Protein AF-A0A1I7HZK9-F1 (afdb_monomer_lite)

pLDDT: mean 92.87, std 4.58, range [69.38, 97.75]

Foldseek 3Di:
DDDDPDVQFVKFWDPDKDKDWDWDADPVHNQKIKIKIKIWTWMWTWDCDVDVPDIDIDIDGDIDMDIWIAGNVDPDGVVRTDD

Radius of gyration: 18.71 Å; chains: 1; bounding box: 36×23×50 Å

Secondary structure (DSSP, 8-state):
----S-GGG--EE-S--EEEEEEEE-SS-TTEEEEEEEEEEEEEEEESSS-SS-PEEEEEEEEEEEEEEEETT-SSTTTTEE-

Sequence (83 aa):
MLTAENPALEFEVIGEPTYEIREELDIDR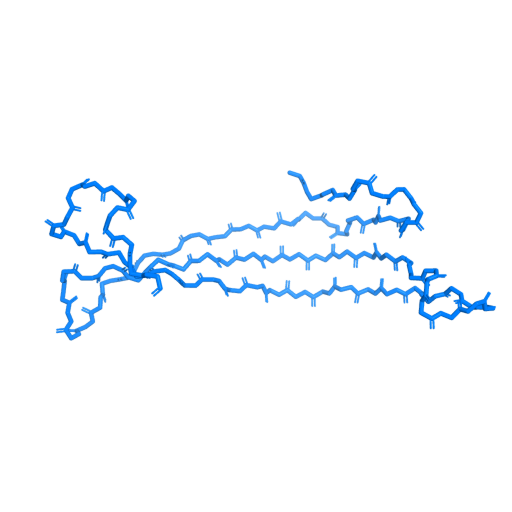PHIIKRFFTLTMEYRYKDPVSSENMVFPYRCKGTMLMQRNVSTLVPDEDQAIFW

Structure (mmCIF, N/CA/C/O backbone):
data_AF-A0A1I7HZK9-F1
#
_entry.id   AF-A0A1I7HZK9-F1
#
loop_
_atom_site.group_PDB
_atom_site.id
_atom_site.type_symbol
_atom_site.label_atom_id
_atom_site.label_alt_id
_atom_site.label_comp_id
_atom_site.label_asym_id
_atom_site.label_entity_id
_atom_site.label_seq_id
_atom_site.pdbx_PDB_ins_code
_atom_site.Cartn_x
_atom_site.Cartn_y
_atom_site.Cartn_z
_atom_site.occupancy
_atom_site.B_iso_or_equiv
_atom_site.auth_seq_id
_atom_site.auth_comp_id
_atom_site.auth_asym_id
_atom_site.auth_atom_id
_atom_site.pdbx_PDB_model_num
ATOM 1 N N . MET A 1 1 ? 5.469 -10.057 0.485 1.00 69.38 1 MET A N 1
ATOM 2 C CA . MET A 1 1 ? 6.476 -9.579 -0.488 1.00 69.38 1 MET A CA 1
ATOM 3 C C . MET A 1 1 ? 5.732 -8.992 -1.678 1.00 69.38 1 MET A C 1
ATOM 5 O O . MET A 1 1 ? 4.826 -9.650 -2.172 1.00 69.38 1 MET A O 1
ATOM 9 N N . LEU A 1 2 ? 6.042 -7.755 -2.077 1.00 88.25 2 LEU A N 1
ATOM 10 C CA . LEU A 1 2 ? 5.424 -7.106 -3.240 1.00 88.25 2 LEU A CA 1
ATOM 11 C C . LEU A 1 2 ? 5.963 -7.762 -4.522 1.00 88.25 2 LEU A C 1
ATOM 13 O O . LEU A 1 2 ? 7.177 -7.853 -4.686 1.00 88.25 2 LEU A O 1
ATOM 17 N N . THR A 1 3 ? 5.083 -8.261 -5.390 1.00 93.19 3 THR A N 1
ATOM 18 C CA . THR A 1 3 ? 5.456 -9.000 -6.609 1.00 93.19 3 THR A CA 1
ATOM 19 C C . THR A 1 3 ? 4.501 -8.667 -7.752 1.00 93.19 3 THR A C 1
ATOM 21 O O . THR A 1 3 ? 3.403 -8.165 -7.515 1.00 93.19 3 THR A O 1
ATOM 24 N N . ALA A 1 4 ? 4.929 -8.938 -8.985 1.00 94.12 4 ALA A N 1
ATOM 25 C CA . ALA A 1 4 ? 4.107 -8.810 -10.181 1.00 94.12 4 ALA A CA 1
ATOM 26 C C . ALA A 1 4 ? 4.097 -10.142 -10.938 1.00 94.12 4 ALA A C 1
ATOM 28 O O . ALA A 1 4 ? 5.145 -10.760 -11.116 1.00 94.12 4 ALA A O 1
ATOM 29 N N . GLU A 1 5 ? 2.919 -10.572 -11.393 1.00 95.12 5 GLU A N 1
ATOM 30 C CA . GLU A 1 5 ? 2.761 -11.825 -12.147 1.00 95.12 5 GLU A CA 1
ATOM 31 C C . GLU A 1 5 ? 3.259 -11.701 -13.591 1.00 95.12 5 GLU A C 1
ATOM 33 O O . GLU A 1 5 ? 3.724 -12.676 -14.176 1.00 95.12 5 GLU A O 1
ATOM 38 N N . ASN A 1 6 ? 3.172 -10.501 -14.173 1.00 92.62 6 ASN A N 1
ATOM 39 C CA . ASN A 1 6 ? 3.562 -10.257 -15.555 1.00 92.62 6 ASN A CA 1
ATOM 40 C C . ASN A 1 6 ? 5.067 -9.929 -15.660 1.00 92.62 6 ASN A C 1
ATOM 42 O O . ASN A 1 6 ? 5.468 -8.823 -15.279 1.00 92.62 6 ASN A O 1
ATOM 46 N N . PRO A 1 7 ? 5.899 -10.818 -16.238 1.00 90.88 7 PRO A N 1
ATOM 47 C CA . PRO A 1 7 ? 7.335 -10.580 -16.365 1.00 90.88 7 PRO A CA 1
ATOM 48 C C . PRO A 1 7 ? 7.682 -9.444 -17.341 1.00 90.88 7 PRO A C 1
ATOM 50 O O . PRO A 1 7 ? 8.747 -8.846 -17.210 1.00 90.88 7 PRO A O 1
ATOM 53 N N . ALA A 1 8 ? 6.797 -9.100 -18.287 1.00 91.25 8 ALA A N 1
ATOM 54 C CA . ALA A 1 8 ? 7.042 -8.038 -19.270 1.00 91.25 8 ALA A CA 1
ATOM 55 C C . ALA A 1 8 ? 7.129 -6.634 -18.645 1.00 91.25 8 ALA A C 1
ATOM 57 O O . ALA A 1 8 ? 7.632 -5.709 -19.275 1.00 91.25 8 ALA A O 1
ATOM 58 N N . LEU A 1 9 ? 6.653 -6.478 -17.406 1.00 92.62 9 LEU A N 1
ATOM 59 C CA . LEU A 1 9 ? 6.731 -5.222 -16.665 1.00 92.62 9 LEU A CA 1
ATOM 60 C C . LEU A 1 9 ? 8.137 -4.926 -16.135 1.00 92.62 9 LEU A C 1
ATOM 62 O O . LEU A 1 9 ? 8.362 -3.811 -15.671 1.00 92.62 9 LEU A O 1
ATOM 66 N N . GLU A 1 10 ? 9.057 -5.901 -16.153 1.00 93.56 10 GLU A N 1
ATOM 67 C CA . GLU A 1 10 ? 10.384 -5.785 -15.526 1.00 93.56 10 GLU A CA 1
ATOM 68 C C . GLU A 1 10 ? 10.290 -5.166 -14.118 1.00 93.56 10 GLU A C 1
ATOM 70 O O . GLU A 1 10 ? 10.962 -4.190 -13.782 1.00 93.56 10 GLU A O 1
ATOM 75 N N . PHE A 1 11 ? 9.356 -5.694 -13.326 1.00 95.94 11 PHE A N 1
ATOM 76 C CA . PHE A 1 11 ? 8.989 -5.126 -12.038 1.00 95.94 11 PHE A CA 1
ATOM 77 C C . PHE A 1 11 ? 10.120 -5.284 -11.017 1.00 95.94 11 PHE A C 1
ATOM 79 O O . PHE A 1 11 ? 10.591 -6.392 -10.761 1.00 95.94 11 PHE A O 1
ATOM 86 N N . GLU A 1 12 ? 10.508 -4.177 -10.389 1.00 96.50 12 GLU A N 1
ATOM 87 C CA . GLU A 1 12 ? 11.576 -4.126 -9.393 1.00 96.50 12 GLU A CA 1
ATOM 88 C C . GLU A 1 12 ? 11.093 -3.382 -8.145 1.00 96.50 12 GLU A C 1
ATOM 90 O O . GLU A 1 12 ? 10.674 -2.223 -8.211 1.00 96.50 12 GLU A O 1
ATOM 95 N N . VAL A 1 13 ? 11.181 -4.035 -6.987 1.00 96.19 13 VAL A N 1
ATOM 96 C CA . VAL A 1 13 ? 10.919 -3.399 -5.690 1.00 96.19 13 VAL A CA 1
ATOM 97 C C . VAL A 1 13 ? 12.175 -2.674 -5.224 1.00 96.19 13 VAL A C 1
ATOM 99 O O . VAL A 1 13 ? 13.264 -3.244 -5.233 1.00 96.19 13 VAL A O 1
ATOM 102 N N . ILE A 1 14 ? 12.022 -1.427 -4.779 1.00 96.44 14 ILE A N 1
ATOM 103 C CA . ILE A 1 14 ? 13.121 -0.614 -4.258 1.00 96.44 14 ILE A CA 1
ATOM 104 C C . ILE A 1 14 ? 12.987 -0.512 -2.743 1.00 96.44 14 ILE A C 1
ATOM 106 O O . ILE A 1 14 ? 12.026 0.058 -2.229 1.00 96.44 14 ILE A O 1
ATOM 110 N N . GLY A 1 15 ? 13.995 -1.011 -2.031 1.00 93.88 15 GLY A N 1
ATOM 111 C CA . GLY A 1 15 ? 13.973 -1.062 -0.572 1.00 93.88 15 GLY A CA 1
ATOM 112 C C . GLY A 1 15 ? 12.968 -2.087 -0.044 1.00 93.88 15 GLY A C 1
ATOM 113 O O . GLY A 1 15 ? 12.575 -3.016 -0.748 1.00 93.88 15 GLY A O 1
ATOM 114 N N . GLU A 1 16 ? 12.568 -1.921 1.213 1.00 94.75 16 GLU A N 1
ATOM 115 C CA . GLU A 1 16 ? 11.618 -2.806 1.884 1.00 94.75 16 GLU A CA 1
ATOM 116 C C . GLU A 1 16 ? 10.272 -2.085 2.067 1.00 94.75 16 GLU A C 1
ATOM 118 O O . GLU A 1 16 ? 10.213 -1.082 2.784 1.00 94.75 16 GLU A O 1
ATOM 123 N N . PRO A 1 17 ? 9.190 -2.545 1.411 1.00 95.19 17 PRO A N 1
ATOM 124 C CA . PRO A 1 17 ? 7.853 -2.010 1.639 1.00 95.19 17 PRO A CA 1
ATOM 125 C C . PRO A 1 17 ? 7.401 -2.246 3.082 1.00 95.19 17 PRO A C 1
ATOM 127 O O . PRO A 1 17 ? 7.575 -3.341 3.616 1.00 95.19 17 PRO A O 1
ATOM 130 N N . THR A 1 18 ? 6.758 -1.251 3.688 1.00 96.12 18 THR A N 1
ATOM 131 C CA . THR A 1 18 ? 6.275 -1.322 5.073 1.00 96.12 18 THR A CA 1
ATOM 132 C C . THR A 1 18 ? 4.776 -1.095 5.144 1.00 96.12 18 THR A C 1
ATOM 134 O O . THR A 1 18 ? 4.203 -0.374 4.326 1.00 96.12 18 THR A O 1
ATOM 137 N N . TYR A 1 19 ? 4.127 -1.705 6.134 1.00 95.88 19 TYR A N 1
ATOM 138 C CA . TYR A 1 19 ? 2.715 -1.476 6.410 1.00 95.88 19 TYR A CA 1
ATOM 139 C C . TYR A 1 19 ? 2.492 -1.165 7.888 1.00 95.88 19 TYR A C 1
ATOM 141 O O . TYR A 1 19 ? 3.236 -1.625 8.753 1.00 95.88 19 TYR A O 1
ATOM 149 N N . GLU A 1 20 ? 1.451 -0.392 8.164 1.00 96.81 20 GLU A N 1
ATOM 150 C CA . GLU A 1 20 ? 1.012 -0.045 9.509 1.00 96.81 20 GLU A CA 1
ATOM 151 C C . GLU A 1 20 ? -0.511 -0.138 9.589 1.00 96.81 20 GLU A C 1
ATOM 153 O O . GLU A 1 20 ? -1.215 0.279 8.666 1.00 96.81 20 GLU A O 1
ATOM 158 N N . ILE A 1 21 ? -1.013 -0.679 10.699 1.00 97.00 21 ILE A N 1
ATOM 159 C CA . ILE A 1 21 ? -2.441 -0.725 11.010 1.00 97.00 21 ILE A CA 1
ATOM 160 C C . ILE A 1 21 ? -2.673 0.137 12.245 1.00 97.00 21 ILE A C 1
ATOM 162 O O . ILE A 1 21 ? -2.013 -0.057 13.265 1.00 97.00 21 ILE A O 1
ATOM 166 N N . ARG A 1 22 ? -3.611 1.079 12.153 1.00 96.94 22 ARG A N 1
ATOM 167 C CA . ARG A 1 22 ? -4.054 1.903 13.282 1.00 96.94 22 ARG A CA 1
ATOM 168 C C . ARG A 1 22 ? -5.550 1.777 13.467 1.00 96.94 22 ARG A C 1
ATOM 170 O O . ARG A 1 22 ? -6.288 1.677 12.491 1.00 96.94 22 ARG A O 1
ATOM 177 N N . GLU A 1 23 ? -5.986 1.816 14.714 1.00 95.94 23 GLU A N 1
ATOM 178 C CA . GLU A 1 23 ? -7.397 1.811 15.073 1.00 95.94 23 GLU A CA 1
ATOM 179 C C . GLU A 1 23 ? -7.700 2.994 15.976 1.00 95.94 23 GLU A C 1
ATOM 181 O O . GLU A 1 23 ? -6.980 3.257 16.939 1.00 95.94 23 GLU A O 1
ATOM 186 N N . GLU A 1 24 ? -8.775 3.702 15.657 1.00 95.31 24 GLU A N 1
ATOM 187 C CA . GLU A 1 24 ? -9.252 4.845 16.422 1.00 95.31 24 GLU A CA 1
ATOM 188 C C . GLU A 1 24 ? -10.765 4.733 16.599 1.00 95.31 24 GLU A C 1
ATOM 190 O O . GLU A 1 24 ? -11.482 4.336 15.679 1.00 95.31 24 GLU A O 1
ATOM 195 N N . LEU A 1 25 ? -11.270 5.082 17.782 1.00 94.00 25 LEU A N 1
ATOM 196 C CA . LEU A 1 25 ? -12.711 5.181 18.007 1.00 94.00 25 LEU A CA 1
ATOM 197 C C . LEU A 1 25 ? -13.244 6.450 17.342 1.00 94.00 25 LEU A C 1
ATOM 199 O O . LEU A 1 25 ? -12.641 7.520 17.447 1.00 94.00 25 LEU A O 1
ATOM 203 N N . ASP A 1 26 ? -14.388 6.343 16.672 1.00 92.44 26 ASP A N 1
ATOM 204 C CA . ASP A 1 26 ? -15.072 7.518 16.150 1.00 92.44 26 ASP A CA 1
ATOM 205 C C . ASP A 1 26 ? -15.617 8.381 17.303 1.00 92.44 26 ASP A C 1
ATOM 207 O O . ASP A 1 26 ? -16.246 7.878 18.237 1.00 92.44 26 ASP A O 1
ATOM 211 N N . ILE A 1 27 ? -15.350 9.690 17.236 1.00 91.81 27 ILE A N 1
ATOM 212 C CA . ILE A 1 27 ? -15.682 10.656 18.294 1.00 91.81 27 ILE A CA 1
ATOM 213 C C . ILE A 1 27 ? -17.203 10.801 18.449 1.00 91.81 27 ILE A C 1
ATOM 215 O O . ILE A 1 27 ? -17.696 10.905 19.571 1.00 91.81 27 ILE A O 1
ATOM 219 N N . ASP A 1 28 ? -17.946 10.775 17.340 1.00 92.94 28 ASP A N 1
ATOM 220 C CA . ASP A 1 28 ? -19.400 10.947 17.338 1.00 92.94 28 ASP A CA 1
ATOM 221 C C . ASP A 1 28 ? -20.125 9.617 17.590 1.00 92.94 28 ASP A C 1
ATOM 223 O O . ASP A 1 28 ? -21.241 9.582 18.115 1.00 92.94 28 ASP A O 1
ATOM 227 N N . ARG A 1 29 ? -19.501 8.497 17.205 1.00 91.12 29 ARG A N 1
ATOM 228 C CA . ARG A 1 29 ? -20.057 7.144 17.297 1.00 91.12 29 ARG A CA 1
ATOM 229 C C . ARG A 1 29 ? -19.050 6.189 17.948 1.00 91.12 29 ARG A C 1
ATOM 231 O O . ARG A 1 29 ? -18.406 5.420 17.241 1.00 91.12 29 ARG A O 1
ATOM 238 N N . PRO A 1 30 ? -19.000 6.105 19.291 1.00 91.31 30 PRO A N 1
ATOM 239 C CA . PRO A 1 30 ? -18.027 5.271 20.013 1.00 91.31 30 PRO A CA 1
ATOM 240 C C . PRO A 1 30 ? -18.099 3.765 19.717 1.00 91.31 30 PRO A C 1
ATOM 242 O O . PRO A 1 30 ? -17.211 3.010 20.093 1.00 91.31 30 PRO A O 1
ATOM 245 N N . HIS A 1 31 ? -19.173 3.308 19.073 1.00 91.19 31 HIS A N 1
ATOM 246 C CA . HIS A 1 31 ? -19.340 1.928 18.625 1.00 91.19 31 HIS A CA 1
ATOM 247 C C . HIS A 1 31 ? -18.771 1.676 17.218 1.00 91.19 31 HIS A C 1
ATOM 249 O O . HIS A 1 31 ? -18.971 0.599 16.661 1.00 91.19 31 HIS A O 1
ATOM 255 N N . ILE A 1 32 ? -18.116 2.668 16.612 1.00 93.56 32 ILE A N 1
ATOM 256 C CA . ILE A 1 32 ? -17.437 2.548 15.327 1.00 93.56 32 ILE A CA 1
ATOM 257 C C . ILE A 1 32 ? -15.937 2.690 15.556 1.00 93.56 32 ILE A C 1
ATOM 259 O O . ILE A 1 32 ? -15.463 3.696 16.081 1.00 93.56 32 ILE A O 1
ATOM 263 N N . ILE A 1 33 ? -15.192 1.690 15.103 1.00 95.44 33 ILE A N 1
ATOM 264 C CA . ILE A 1 33 ? -13.738 1.730 14.991 1.00 95.44 33 ILE A CA 1
ATOM 265 C C . ILE A 1 33 ? -13.386 2.133 13.559 1.00 95.44 33 ILE A C 1
ATOM 267 O O . ILE A 1 33 ? -13.812 1.492 12.596 1.00 95.44 33 ILE A O 1
ATOM 271 N N . LYS A 1 34 ? -12.586 3.188 13.411 1.00 95.94 34 LYS A N 1
ATOM 272 C CA . LYS A 1 34 ? -11.889 3.533 12.171 1.00 95.94 34 LYS A CA 1
ATOM 273 C C . LYS A 1 34 ? -10.575 2.771 12.142 1.00 95.94 34 LYS A C 1
ATOM 275 O O . LYS A 1 34 ? -9.668 3.065 12.917 1.00 95.94 34 LYS A O 1
ATOM 280 N N . ARG A 1 35 ? -10.471 1.794 11.248 1.00 96.19 35 ARG A N 1
ATOM 281 C CA . ARG A 1 35 ? -9.245 1.036 11.000 1.00 96.19 35 ARG A CA 1
ATOM 282 C C . ARG A 1 35 ? -8.547 1.599 9.769 1.00 96.19 35 ARG A C 1
ATOM 284 O O . ARG A 1 35 ? -9.109 1.579 8.675 1.00 96.19 35 ARG A O 1
ATOM 291 N N . PHE A 1 36 ? -7.328 2.086 9.946 1.00 97.06 36 PHE A N 1
ATOM 292 C CA . PHE A 1 36 ? -6.474 2.617 8.892 1.00 97.06 36 PHE A CA 1
ATOM 293 C C . PHE A 1 36 ? -5.375 1.618 8.553 1.00 97.06 36 PHE A C 1
ATOM 295 O O . PHE A 1 36 ? -4.674 1.141 9.441 1.00 97.06 36 PHE A O 1
ATOM 302 N N . PHE A 1 37 ? -5.202 1.346 7.266 1.00 96.88 37 PHE A N 1
ATOM 303 C CA . PHE A 1 37 ? -4.100 0.569 6.717 1.00 96.88 37 PHE A CA 1
ATOM 304 C C . PHE A 1 37 ? -3.230 1.504 5.889 1.00 96.88 37 PHE A C 1
ATOM 306 O O . PHE A 1 3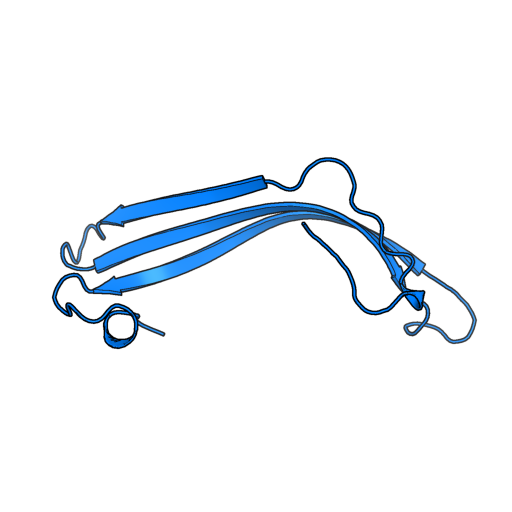7 ? -3.668 2.022 4.860 1.00 96.88 37 PHE A O 1
ATOM 313 N N . THR A 1 38 ? -2.002 1.717 6.337 1.00 97.31 38 THR A N 1
ATOM 314 C CA . THR A 1 38 ? -1.022 2.565 5.664 1.00 97.31 38 THR A CA 1
ATOM 315 C C . THR A 1 38 ? 0.031 1.670 5.033 1.00 97.31 38 TH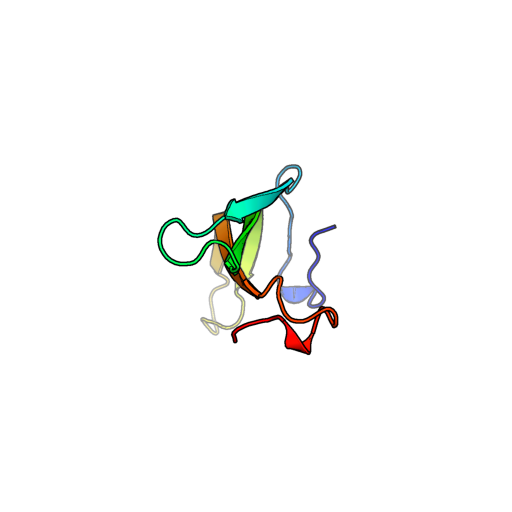R A C 1
ATOM 317 O O . THR A 1 38 ? 0.722 0.953 5.748 1.00 97.31 38 THR A O 1
ATOM 320 N N . LEU A 1 39 ? 0.174 1.705 3.711 1.00 96.88 39 LEU A N 1
ATOM 321 C CA . LEU A 1 39 ? 1.183 0.952 2.964 1.00 96.88 39 LEU A CA 1
ATOM 322 C C . LEU A 1 39 ? 2.171 1.928 2.330 1.00 96.88 39 LEU A C 1
ATOM 324 O O . LEU A 1 39 ? 1.779 2.744 1.501 1.00 96.88 39 LEU A O 1
ATOM 328 N N . THR A 1 40 ? 3.447 1.839 2.692 1.00 96.88 40 THR A N 1
ATOM 329 C CA . THR A 1 40 ? 4.522 2.637 2.091 1.00 96.88 40 THR A CA 1
ATOM 330 C C . THR A 1 40 ? 5.376 1.748 1.206 1.00 96.88 40 THR A C 1
ATOM 332 O O . THR A 1 40 ? 5.876 0.712 1.641 1.00 96.88 40 THR A O 1
ATOM 335 N N . MET A 1 41 ? 5.538 2.146 -0.053 1.00 96.81 41 MET A N 1
ATOM 336 C CA . MET A 1 41 ? 6.251 1.343 -1.037 1.00 96.81 41 MET A CA 1
ATOM 337 C C . MET A 1 41 ? 6.943 2.202 -2.086 1.00 96.81 41 MET A C 1
ATOM 339 O O . MET A 1 41 ? 6.527 3.319 -2.415 1.00 96.81 41 MET A O 1
ATOM 343 N N . GLU A 1 42 ? 8.003 1.632 -2.638 1.00 97.75 42 GLU A N 1
ATOM 344 C CA . GLU A 1 42 ? 8.733 2.192 -3.755 1.00 97.75 42 GLU A CA 1
ATOM 345 C C . GLU A 1 42 ? 9.052 1.074 -4.752 1.00 97.75 42 GLU A C 1
ATOM 347 O O . GLU A 1 42 ? 9.559 0.020 -4.372 1.00 97.75 42 GLU A O 1
ATOM 352 N N . TYR A 1 43 ? 8.723 1.274 -6.025 1.00 96.81 43 TYR A N 1
ATOM 353 C CA . TYR A 1 43 ? 8.970 0.288 -7.075 1.00 96.81 43 TYR A CA 1
ATOM 354 C C . TYR A 1 43 ? 9.173 0.948 -8.437 1.00 96.81 43 TYR A C 1
ATOM 356 O O . TYR A 1 43 ? 8.841 2.120 -8.652 1.00 96.81 43 TYR A O 1
ATOM 364 N N . ARG A 1 44 ? 9.726 0.180 -9.373 1.00 96.94 44 ARG A N 1
ATOM 365 C CA . ARG A 1 44 ? 9.832 0.530 -10.788 1.00 96.94 44 ARG A CA 1
ATOM 366 C C . ARG A 1 44 ? 9.164 -0.528 -11.646 1.00 96.94 44 ARG A C 1
ATOM 368 O O . ARG A 1 44 ? 9.140 -1.703 -11.290 1.00 96.94 44 ARG A O 1
ATOM 375 N N . TYR A 1 45 ? 8.629 -0.084 -12.772 1.00 96.56 45 TYR A N 1
ATOM 376 C CA . TYR A 1 45 ? 8.131 -0.959 -13.824 1.00 96.56 45 TYR A CA 1
ATOM 377 C C . TYR A 1 45 ? 8.304 -0.279 -15.180 1.00 96.56 45 TYR A C 1
ATOM 379 O O . TYR A 1 45 ? 8.452 0.944 -15.266 1.00 96.56 45 TYR A O 1
ATOM 387 N N . LYS A 1 46 ? 8.286 -1.076 -16.239 1.00 94.94 46 LYS A N 1
ATOM 388 C CA . LYS A 1 46 ? 8.234 -0.616 -17.620 1.00 94.94 46 LYS A CA 1
ATOM 389 C C . LYS A 1 46 ? 6.826 -0.803 -18.163 1.00 94.94 46 LYS A C 1
ATOM 391 O O . LYS A 1 46 ? 6.220 -1.852 -17.967 1.00 94.94 46 LYS A O 1
ATOM 396 N N . ASP A 1 47 ? 6.331 0.209 -18.857 1.00 91.69 47 ASP A N 1
ATOM 397 C CA . ASP A 1 47 ? 5.079 0.160 -19.600 1.00 91.69 47 ASP A CA 1
ATOM 398 C C . ASP A 1 47 ? 5.376 -0.033 -21.096 1.00 91.69 47 ASP A C 1
ATOM 400 O O . ASP A 1 47 ? 5.856 0.905 -21.746 1.00 91.69 47 ASP A O 1
ATOM 404 N N . PRO A 1 48 ? 5.136 -1.241 -21.638 1.00 86.62 48 PRO A N 1
ATOM 405 C CA . PRO A 1 48 ? 5.316 -1.533 -23.053 1.00 86.62 48 PRO A CA 1
ATOM 406 C C . PRO A 1 48 ? 4.034 -1.362 -23.884 1.00 86.62 48 PRO A C 1
ATOM 408 O O . PRO A 1 48 ? 4.078 -1.616 -25.083 1.00 86.62 48 PRO A O 1
ATOM 411 N N . VAL A 1 49 ? 2.889 -1.011 -23.279 1.00 88.75 49 VAL A N 1
ATOM 412 C CA . VAL A 1 49 ? 1.581 -1.009 -23.966 1.00 88.75 49 VAL A CA 1
ATOM 413 C C . VAL A 1 49 ? 1.048 0.386 -24.265 1.00 88.75 49 VAL A C 1
ATOM 415 O O . VAL A 1 49 ? 0.281 0.545 -25.210 1.00 88.75 49 VAL A O 1
ATOM 418 N N . SER A 1 50 ? 1.464 1.408 -23.515 1.00 87.19 50 SER A N 1
ATOM 419 C CA . SER A 1 50 ? 1.009 2.785 -23.756 1.00 87.19 50 SER A CA 1
ATOM 420 C C . SER A 1 50 ? 1.497 3.384 -25.085 1.00 87.19 50 SER A C 1
ATOM 422 O O . SER A 1 50 ? 0.960 4.397 -25.533 1.00 87.19 50 SER A O 1
ATOM 424 N N . SER A 1 51 ? 2.500 2.789 -25.741 1.00 85.62 51 SER A N 1
ATOM 425 C CA . SER A 1 51 ? 2.940 3.171 -27.089 1.00 85.62 51 SER A CA 1
ATOM 426 C C . SER A 1 51 ? 3.510 1.976 -27.850 1.00 85.62 51 SER A C 1
ATOM 428 O O . SER A 1 51 ? 4.280 1.200 -27.298 1.00 85.62 51 SER A O 1
ATOM 430 N N . GLU A 1 52 ? 3.195 1.872 -29.143 1.00 80.25 52 GLU A N 1
ATOM 431 C CA . GLU A 1 52 ? 3.687 0.794 -30.019 1.00 80.25 52 GLU A CA 1
ATOM 432 C C . GLU A 1 52 ? 5.208 0.846 -30.257 1.00 80.25 52 GLU A C 1
ATOM 434 O O . GLU A 1 52 ? 5.823 -0.183 -30.526 1.00 80.25 52 GLU A O 1
ATOM 439 N N . ASN A 1 53 ? 5.831 2.025 -30.128 1.00 86.12 53 ASN A N 1
ATOM 440 C CA . ASN A 1 53 ? 7.237 2.245 -30.497 1.00 86.12 53 ASN A CA 1
ATOM 441 C C . ASN A 1 53 ? 8.142 2.649 -29.326 1.00 86.12 53 ASN A C 1
ATOM 443 O O . ASN A 1 53 ? 9.337 2.875 -29.531 1.00 86.12 53 ASN A O 1
ATOM 447 N N . MET A 1 54 ? 7.606 2.791 -28.113 1.00 86.88 54 MET A N 1
ATOM 448 C CA . MET A 1 54 ? 8.368 3.298 -26.975 1.00 86.88 54 MET A CA 1
ATOM 449 C C . MET A 1 54 ? 7.948 2.621 -25.674 1.00 86.88 54 MET A C 1
ATOM 451 O O . MET A 1 54 ? 6.769 2.549 -25.350 1.00 86.88 54 MET A O 1
ATOM 455 N N . VAL A 1 55 ? 8.945 2.179 -24.908 1.00 89.25 55 VAL A N 1
ATOM 456 C CA . VAL A 1 55 ? 8.758 1.622 -23.566 1.00 89.25 55 VAL A CA 1
ATOM 457 C C . VAL A 1 55 ? 9.021 2.715 -22.538 1.00 89.25 55 VAL A C 1
ATOM 459 O O . VAL A 1 55 ? 10.107 3.302 -22.522 1.00 89.25 55 VAL A O 1
ATOM 462 N N . PHE A 1 56 ? 8.049 2.977 -21.664 1.00 91.44 56 PHE A N 1
ATOM 463 C CA . PHE A 1 56 ? 8.162 4.017 -20.641 1.00 91.44 56 PHE A CA 1
ATOM 464 C C . PHE A 1 56 ? 8.581 3.421 -19.291 1.00 91.44 56 PHE A C 1
ATOM 466 O O . PHE A 1 56 ? 7.839 2.619 -18.725 1.00 91.44 56 PHE A O 1
ATOM 473 N N . PRO A 1 57 ? 9.750 3.792 -18.736 1.00 94.19 57 PRO A N 1
ATOM 474 C CA . PRO A 1 57 ? 10.114 3.409 -17.380 1.00 94.19 57 PRO A CA 1
ATOM 475 C C . PRO A 1 57 ? 9.442 4.338 -16.360 1.00 94.19 57 PRO A C 1
ATOM 477 O O . PRO A 1 57 ? 9.629 5.556 -16.391 1.00 94.19 57 PRO A O 1
ATOM 480 N N . TYR A 1 58 ? 8.720 3.759 -15.406 1.00 95.88 58 TYR A N 1
ATOM 481 C CA . TYR A 1 58 ? 8.091 4.472 -14.300 1.00 95.88 58 TYR A CA 1
ATOM 482 C C . TYR A 1 58 ? 8.749 4.124 -12.968 1.00 95.88 58 TYR A C 1
ATOM 484 O O . TYR A 1 58 ? 9.194 3.000 -12.735 1.00 95.88 58 TYR A O 1
ATOM 492 N N . ARG A 1 59 ? 8.782 5.108 -12.065 1.00 96.81 59 ARG A N 1
ATOM 493 C CA . ARG A 1 59 ? 9.145 4.931 -10.656 1.00 96.81 59 ARG A CA 1
ATOM 494 C C . ARG A 1 59 ? 7.994 5.436 -9.805 1.00 96.81 59 ARG A C 1
ATOM 496 O O . ARG A 1 59 ? 7.696 6.627 -9.809 1.00 96.81 59 ARG A O 1
ATOM 503 N N . CYS A 1 60 ? 7.387 4.532 -9.057 1.00 96.44 60 CYS A N 1
ATOM 504 C CA . CYS A 1 60 ? 6.313 4.838 -8.133 1.00 96.44 60 CYS A CA 1
ATOM 505 C C . CYS A 1 60 ? 6.889 4.862 -6.724 1.00 96.44 60 CYS A C 1
ATOM 507 O O . CYS A 1 60 ? 7.504 3.895 -6.284 1.00 96.44 60 CYS A O 1
ATOM 509 N N . LYS A 1 61 ? 6.703 5.979 -6.024 1.00 97.44 61 LYS A N 1
ATOM 510 C CA . LYS A 1 61 ? 7.136 6.154 -4.641 1.00 97.44 61 LYS A CA 1
ATOM 511 C C . LYS A 1 61 ? 6.036 6.848 -3.869 1.00 97.44 61 LYS A C 1
ATOM 513 O O . LYS A 1 61 ? 5.644 7.952 -4.241 1.00 97.44 61 LYS A O 1
ATOM 518 N N . GLY A 1 62 ? 5.588 6.242 -2.781 1.00 96.00 62 GLY A N 1
ATOM 519 C CA . GLY A 1 62 ? 4.655 6.916 -1.899 1.00 96.00 62 GLY A CA 1
ATOM 520 C C . GLY A 1 62 ? 3.997 5.998 -0.892 1.00 96.00 62 GLY A C 1
ATOM 521 O O . GLY A 1 62 ? 4.434 4.873 -0.644 1.00 96.00 62 GLY A O 1
ATOM 522 N N . THR A 1 63 ? 2.921 6.530 -0.333 1.00 96.44 63 THR A N 1
ATOM 523 C CA . THR A 1 63 ? 2.123 5.887 0.698 1.00 96.44 63 THR A CA 1
ATOM 524 C C . THR A 1 63 ? 0.677 5.814 0.227 1.00 96.44 63 THR A C 1
ATOM 526 O O . THR A 1 63 ? 0.142 6.788 -0.300 1.00 96.44 63 THR A O 1
ATOM 529 N N . MET A 1 64 ? 0.048 4.659 0.415 1.00 96.31 64 MET A N 1
ATOM 530 C CA . MET A 1 64 ? -1.381 4.446 0.211 1.00 96.31 64 MET A CA 1
ATOM 531 C C . MET A 1 64 ? -2.054 4.273 1.567 1.00 96.31 64 MET A C 1
ATOM 533 O O . MET A 1 64 ? -1.517 3.596 2.442 1.00 96.31 64 MET A O 1
ATOM 537 N N . LEU A 1 65 ? -3.230 4.872 1.726 1.00 96.50 65 LEU A N 1
ATOM 538 C CA . LEU A 1 65 ? -4.043 4.779 2.931 1.00 96.50 65 LEU A CA 1
ATOM 539 C C . LEU A 1 65 ? -5.395 4.164 2.568 1.00 96.50 65 LEU A C 1
ATOM 541 O O . LEU A 1 65 ? -6.072 4.654 1.667 1.00 96.50 65 LEU A O 1
ATOM 545 N N . MET A 1 66 ? -5.802 3.129 3.293 1.00 96.62 66 MET A N 1
ATOM 546 C CA . MET A 1 66 ? -7.149 2.568 3.234 1.00 96.62 66 MET A CA 1
ATOM 547 C C . MET A 1 66 ? -7.810 2.714 4.603 1.00 96.62 66 MET A C 1
ATOM 54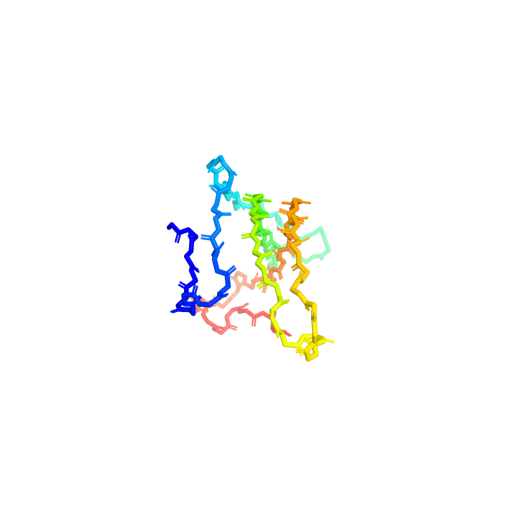9 O O . MET A 1 66 ? -7.228 2.324 5.610 1.00 96.62 66 MET A O 1
ATOM 553 N N . GLN A 1 67 ? -9.032 3.244 4.640 1.00 95.00 67 GLN A N 1
ATOM 554 C CA . GLN A 1 67 ? -9.847 3.301 5.853 1.00 95.00 67 GLN A CA 1
ATOM 555 C C . GLN A 1 67 ? -10.998 2.303 5.744 1.00 95.00 67 GLN A C 1
ATOM 557 O O . GLN A 1 67 ? -11.655 2.213 4.707 1.00 95.00 67 GLN A O 1
ATOM 562 N N . ARG A 1 68 ? -11.272 1.593 6.836 1.00 95.19 68 ARG A N 1
ATOM 563 C CA . ARG A 1 68 ? -12.464 0.767 7.008 1.00 95.19 68 ARG A CA 1
ATOM 564 C C . ARG A 1 68 ? -13.144 1.107 8.326 1.00 95.19 68 ARG A C 1
ATOM 566 O O . ARG A 1 68 ? -12.481 1.204 9.354 1.00 95.19 68 ARG A O 1
ATOM 573 N N . ASN A 1 69 ? -14.460 1.276 8.289 1.00 94.38 69 ASN A N 1
ATOM 574 C CA . ASN A 1 69 ? -15.267 1.517 9.481 1.00 94.38 69 ASN A CA 1
ATOM 575 C C . ASN A 1 69 ? -15.871 0.188 9.945 1.00 94.38 69 ASN A C 1
ATOM 577 O O . ASN A 1 69 ? -16.508 -0.502 9.149 1.00 94.38 69 ASN A O 1
ATOM 581 N N . VAL A 1 70 ? -15.672 -0.161 11.215 1.00 93.88 70 VAL A N 1
ATOM 582 C CA . VAL A 1 70 ? -16.095 -1.439 11.807 1.00 93.88 70 VAL A CA 1
ATOM 583 C C . VAL A 1 70 ? -17.011 -1.171 12.996 1.00 93.88 70 VAL A C 1
ATOM 585 O O . VAL A 1 70 ? -16.652 -0.404 13.888 1.00 93.88 70 VAL A O 1
ATOM 588 N N . SER A 1 71 ? -18.192 -1.786 13.021 1.00 92.75 71 SER A N 1
ATOM 589 C CA . SER A 1 71 ? -19.107 -1.714 14.162 1.00 92.75 71 SER A CA 1
ATOM 590 C C . 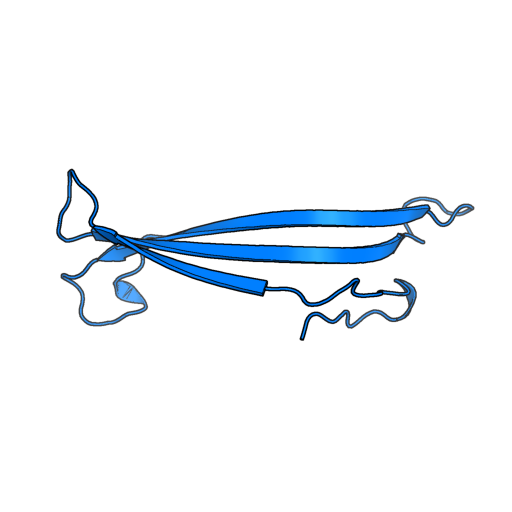SER A 1 71 ? -18.687 -2.671 15.277 1.00 92.75 71 SER A C 1
ATOM 592 O O . SER A 1 71 ? -18.566 -3.867 15.047 1.00 92.75 71 SER A O 1
ATOM 594 N N . THR A 1 72 ? -18.557 -2.187 16.511 1.00 90.81 72 THR A N 1
ATOM 595 C CA . THR A 1 72 ? -18.306 -3.036 17.691 1.00 90.81 72 THR A CA 1
ATOM 596 C C . THR A 1 72 ? -19.563 -3.733 18.216 1.00 90.81 72 THR A C 1
ATOM 598 O O . THR A 1 72 ? -19.476 -4.558 19.122 1.00 90.81 72 THR A O 1
ATOM 601 N N . LEU A 1 73 ? -20.741 -3.405 17.670 1.00 91.06 73 LEU A N 1
ATOM 602 C CA . LEU A 1 73 ? -22.023 -4.003 18.066 1.00 91.06 73 LEU A CA 1
ATOM 603 C C . LEU A 1 73 ? -22.307 -5.322 17.344 1.00 91.06 73 LEU A C 1
ATOM 605 O O . LEU A 1 73 ? -23.161 -6.089 17.786 1.00 91.06 73 LEU A O 1
ATOM 609 N N . VAL A 1 74 ? -21.620 -5.570 16.229 1.00 91.38 74 VAL A N 1
ATOM 610 C CA . VAL A 1 74 ? -21.771 -6.783 15.429 1.00 91.38 74 VAL A CA 1
ATOM 611 C C . VAL A 1 74 ? -20.558 -7.675 15.711 1.00 91.38 74 VAL A C 1
ATOM 613 O O . VAL A 1 74 ? -19.437 -7.257 15.439 1.00 91.38 74 VAL A O 1
ATOM 616 N N . PRO A 1 75 ? -20.746 -8.876 16.289 1.00 86.75 75 PRO A N 1
ATOM 617 C CA . PRO A 1 75 ? -19.631 -9.749 16.666 1.00 86.75 75 PRO A CA 1
ATOM 618 C C . PRO A 1 75 ? -18.974 -10.441 15.466 1.00 86.75 75 PRO A C 1
ATOM 620 O O . PRO A 1 75 ? -17.838 -10.891 15.567 1.00 86.75 75 PRO A O 1
ATOM 623 N N . ASP A 1 76 ? -19.697 -10.561 14.353 1.00 92.94 76 ASP A N 1
ATOM 624 C CA . ASP A 1 76 ? -19.188 -11.124 13.108 1.00 92.94 76 ASP A CA 1
ATOM 625 C C . ASP A 1 76 ? -18.387 -10.063 12.344 1.00 92.94 76 ASP A C 1
ATOM 627 O O . ASP A 1 76 ? -18.924 -9.011 11.993 1.00 92.94 76 ASP A O 1
ATOM 631 N N . GLU A 1 77 ? -17.100 -10.328 12.108 1.00 85.12 77 GLU A N 1
ATOM 632 C CA . GLU A 1 77 ? -16.171 -9.337 11.551 1.00 85.12 77 GLU A CA 1
ATOM 633 C C . GLU A 1 77 ? -16.564 -8.876 10.143 1.00 85.12 77 GLU A C 1
ATOM 635 O O . GLU A 1 77 ? -16.429 -7.692 9.843 1.00 85.12 77 GLU A O 1
ATOM 640 N N . ASP A 1 78 ? -17.091 -9.770 9.301 1.00 88.75 78 ASP A N 1
ATOM 641 C CA . ASP A 1 78 ? -17.474 -9.442 7.924 1.00 88.75 78 ASP A CA 1
ATOM 642 C C . ASP A 1 78 ? -18.754 -8.594 7.873 1.00 88.75 78 ASP A C 1
ATOM 644 O O . ASP A 1 78 ? -18.831 -7.622 7.115 1.00 88.75 78 ASP A O 1
ATOM 648 N N . GLN A 1 79 ? -19.750 -8.910 8.709 1.00 86.69 79 GLN A N 1
ATOM 649 C CA . GLN A 1 79 ? -20.979 -8.115 8.833 1.00 86.69 79 GLN A CA 1
ATOM 650 C C . GLN A 1 79 ? -20.771 -6.781 9.558 1.00 86.69 79 GLN A C 1
ATOM 652 O O . GLN A 1 79 ? -21.558 -5.852 9.372 1.00 86.69 79 GLN A O 1
ATOM 657 N N . ALA A 1 80 ? -19.732 -6.668 10.387 1.00 89.25 80 ALA A N 1
ATOM 658 C CA . ALA A 1 80 ? -19.407 -5.442 11.108 1.00 89.25 80 ALA A CA 1
ATOM 659 C C . ALA A 1 80 ? -18.852 -4.332 10.201 1.00 89.25 80 ALA A C 1
ATOM 661 O O . ALA A 1 80 ? -18.798 -3.171 10.618 1.00 89.25 80 ALA A O 1
ATOM 662 N N . ILE A 1 81 ? -18.418 -4.665 8.982 1.00 90.50 81 ILE A N 1
ATOM 663 C CA . ILE A 1 81 ? -17.817 -3.717 8.043 1.00 90.50 81 ILE A CA 1
ATOM 664 C C . ILE A 1 81 ? -18.899 -2.871 7.373 1.00 90.50 81 ILE A C 1
ATOM 666 O O . ILE A 1 81 ? -19.781 -3.379 6.682 1.00 90.50 81 ILE A O 1
ATOM 670 N N . PHE A 1 82 ? -18.763 -1.551 7.494 1.00 86.50 82 PHE A N 1
ATOM 671 C CA . PHE A 1 82 ? -19.484 -0.616 6.637 1.00 86.50 82 PHE A CA 1
ATOM 672 C C . PHE A 1 82 ? -18.706 -0.433 5.333 1.00 86.50 82 PHE A C 1
ATOM 674 O O . PHE A 1 82 ? -17.604 0.128 5.342 1.00 86.50 82 PHE A O 1
ATOM 681 N N . TRP A 1 83 ? -19.275 -0.958 4.247 1.00 86.12 83 TRP A N 1
ATOM 682 C CA . TRP A 1 83 ? -18.732 -0.895 2.889 1.00 86.12 83 TRP A CA 1
ATOM 683 C C . TRP A 1 83 ? -18.995 0.446 2.207 1.00 86.12 83 TRP A C 1
ATOM 685 O O . TRP A 1 83 ? -20.086 1.022 2.426 1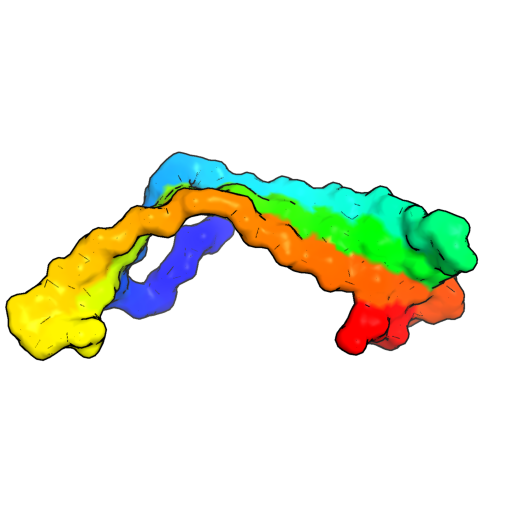.00 86.12 83 TRP A O 1
#